Protein AF-A0A3D0H2I1-F1 (afdb_monomer_lite)

Radius of gyration: 33.51 Å; chains: 1; bounding box: 66×20×83 Å

Sequence (80 aa):
MALALPILVGSYFAYHRLVHQPTLPEGLIQANGRIERDHITVSSKFSGRIQTMSVQEGDWVKAGQTLIVLDDTQVRTRVT

Structure (mmCIF, N/CA/C/O backbone):
data_AF-A0A3D0H2I1-F1
#
_entry.id   AF-A0A3D0H2I1-F1
#
loop_
_atom_site.group_PDB
_atom_site.id
_atom_site.type_symbol
_atom_site.label_atom_id
_atom_site.label_alt_id
_atom_site.label_comp_id
_atom_site.label_asym_id
_atom_site.label_entity_id
_atom_site.label_seq_id
_atom_site.pdbx_PDB_ins_code
_atom_site.Cartn_x
_atom_site.Cartn_y
_atom_site.Cartn_z
_atom_site.occupancy
_atom_site.B_iso_or_equiv
_atom_site.auth_seq_id
_atom_site.auth_comp_id
_atom_site.auth_asym_id
_atom_site.auth_atom_id
_atom_site.pdbx_PDB_model_num
ATOM 1 N N . MET A 1 1 ? 54.623 -9.516 -43.826 1.00 61.75 1 MET A N 1
ATOM 2 C CA . MET A 1 1 ? 53.837 -8.266 -43.980 1.00 61.75 1 MET A CA 1
ATOM 3 C C . MET A 1 1 ? 52.558 -8.443 -44.809 1.00 61.75 1 MET A C 1
ATOM 5 O O . MET A 1 1 ? 51.582 -7.785 -44.487 1.00 61.75 1 MET A O 1
ATOM 9 N N . ALA A 1 2 ? 52.501 -9.351 -45.798 1.00 71.69 2 ALA A N 1
ATOM 10 C CA . ALA A 1 2 ? 51.329 -9.527 -46.677 1.00 71.69 2 ALA A CA 1
ATOM 11 C C . ALA A 1 2 ? 50.002 -9.915 -45.977 1.00 71.69 2 ALA A C 1
ATOM 13 O O . ALA A 1 2 ? 48.934 -9.570 -46.466 1.00 71.69 2 ALA A O 1
ATOM 14 N N . LEU A 1 3 ? 50.053 -10.584 -44.818 1.00 79.44 3 LEU A N 1
ATOM 15 C CA . LEU A 1 3 ? 48.859 -11.021 -44.074 1.00 79.44 3 LEU A CA 1
ATOM 16 C C . LEU A 1 3 ? 48.319 -9.985 -43.074 1.00 79.44 3 LEU A C 1
ATOM 18 O O . LEU A 1 3 ? 47.189 -10.112 -42.617 1.00 79.44 3 LEU A O 1
ATOM 22 N N . ALA A 1 4 ? 49.090 -8.949 -42.732 1.00 85.56 4 ALA A N 1
ATOM 23 C CA . ALA A 1 4 ? 48.680 -7.982 -41.709 1.00 85.56 4 ALA A CA 1
ATOM 24 C C . ALA A 1 4 ? 47.539 -7.070 -42.193 1.00 85.56 4 ALA A C 1
ATOM 26 O O . ALA A 1 4 ? 46.640 -6.730 -41.429 1.00 85.56 4 ALA A O 1
ATOM 27 N N . LEU A 1 5 ? 47.554 -6.718 -43.481 1.00 87.94 5 LEU A N 1
ATOM 28 C CA . LEU A 1 5 ? 46.567 -5.837 -44.100 1.00 87.94 5 LEU A CA 1
ATOM 29 C C . LEU A 1 5 ? 45.141 -6.432 -44.121 1.00 87.94 5 LEU A C 1
ATOM 31 O O . LEU A 1 5 ? 44.228 -5.760 -43.645 1.00 87.94 5 LEU A O 1
ATOM 35 N N . PRO A 1 6 ? 44.905 -7.676 -44.597 1.00 88.81 6 PRO A N 1
ATOM 36 C CA . PRO A 1 6 ? 43.560 -8.257 -44.602 1.00 88.81 6 PRO A CA 1
ATOM 37 C C . PRO A 1 6 ? 43.024 -8.514 -43.192 1.00 88.81 6 PRO A C 1
ATOM 39 O O . PRO A 1 6 ? 41.823 -8.388 -42.972 1.00 88.81 6 PRO A O 1
ATOM 42 N N . ILE A 1 7 ? 43.896 -8.813 -42.223 1.00 92.75 7 ILE A N 1
ATOM 43 C CA . ILE A 1 7 ? 43.495 -8.966 -40.819 1.00 92.75 7 ILE A CA 1
ATOM 44 C C . ILE A 1 7 ? 43.034 -7.625 -40.252 1.00 92.75 7 ILE A C 1
ATOM 46 O O . ILE A 1 7 ? 41.993 -7.578 -39.603 1.00 92.75 7 ILE A O 1
ATOM 50 N N . LEU A 1 8 ? 43.756 -6.536 -40.526 1.00 93.31 8 LEU A N 1
ATOM 51 C CA . LEU A 1 8 ? 43.365 -5.193 -40.090 1.00 93.31 8 LEU A CA 1
ATOM 52 C C . LEU A 1 8 ? 42.030 -4.767 -40.699 1.00 93.31 8 LEU A C 1
ATOM 54 O O . LEU A 1 8 ? 41.150 -4.309 -39.976 1.00 93.31 8 LEU A O 1
ATOM 58 N N . VAL A 1 9 ? 41.852 -4.977 -42.004 1.00 92.94 9 VAL A N 1
ATOM 59 C CA . VAL A 1 9 ? 40.603 -4.643 -42.703 1.00 92.94 9 VAL A CA 1
ATOM 60 C C . VAL A 1 9 ? 39.447 -5.508 -42.201 1.00 92.94 9 VAL A C 1
ATOM 62 O O . VAL A 1 9 ? 38.385 -4.979 -41.883 1.00 92.94 9 VAL A O 1
ATOM 65 N N . GLY A 1 10 ? 39.655 -6.819 -42.066 1.00 92.94 10 GLY A N 1
ATOM 66 C CA . GLY A 1 10 ? 38.650 -7.743 -41.544 1.00 92.94 10 GLY A CA 1
ATOM 67 C C . GLY A 1 10 ? 38.254 -7.417 -40.105 1.00 92.94 10 GLY A C 1
ATOM 68 O O . GLY A 1 10 ? 37.068 -7.367 -39.792 1.00 92.94 10 GLY A O 1
ATOM 69 N N . SER A 1 11 ? 39.235 -7.114 -39.251 1.00 89.56 11 SER A N 1
ATOM 70 C CA . SER A 1 11 ? 39.013 -6.714 -37.856 1.00 89.56 11 SER A CA 1
ATOM 71 C C . SER A 1 11 ? 38.272 -5.384 -37.763 1.00 89.56 11 SER A C 1
ATOM 73 O O . SER A 1 11 ? 37.325 -5.271 -36.992 1.00 89.56 11 SER A O 1
ATOM 75 N N . TYR A 1 12 ? 38.647 -4.396 -38.579 1.00 91.88 12 TYR A N 1
ATOM 76 C CA . TYR A 1 12 ? 37.965 -3.104 -38.639 1.00 91.88 12 TYR A CA 1
ATOM 77 C C . TYR A 1 12 ? 36.509 -3.255 -39.094 1.00 91.88 12 TYR A C 1
ATOM 79 O O . TYR A 1 12 ? 35.602 -2.700 -38.477 1.00 91.88 12 TYR A O 1
ATOM 87 N N . PHE A 1 13 ? 36.268 -4.058 -40.132 1.00 92.31 13 PHE A N 1
ATOM 88 C CA . PHE A 1 13 ? 34.926 -4.285 -40.662 1.00 92.31 13 PHE A CA 1
ATOM 89 C C . PHE A 1 13 ? 34.045 -5.071 -39.680 1.00 92.31 13 PHE A C 1
ATOM 91 O O . PHE A 1 13 ? 32.879 -4.729 -39.473 1.00 92.31 13 PHE A O 1
ATOM 98 N N . ALA A 1 14 ? 34.609 -6.092 -39.025 1.00 90.06 14 ALA A N 1
ATOM 99 C CA . ALA A 1 14 ? 33.931 -6.849 -37.978 1.00 90.06 14 ALA A CA 1
ATOM 100 C C . ALA A 1 14 ? 33.601 -5.962 -36.770 1.00 90.06 14 ALA A C 1
ATOM 102 O O . ALA A 1 14 ? 32.468 -5.982 -36.293 1.00 90.06 14 ALA A O 1
ATOM 103 N N . TYR A 1 15 ? 34.550 -5.132 -36.327 1.00 89.75 15 TYR A N 1
ATOM 104 C CA . TYR A 1 15 ? 34.341 -4.162 -35.253 1.00 89.75 15 TYR A CA 1
ATOM 105 C C . TYR A 1 15 ? 33.225 -3.176 -35.606 1.00 89.75 15 TYR A C 1
ATOM 107 O O . TYR A 1 15 ? 32.282 -3.007 -34.836 1.00 89.75 15 TYR A O 1
ATOM 115 N N . HIS A 1 16 ? 33.262 -2.593 -36.806 1.00 86.00 16 HIS A N 1
ATOM 116 C CA . HIS A 1 16 ? 32.235 -1.658 -37.255 1.00 86.00 16 HIS A CA 1
ATOM 117 C C . HIS A 1 16 ? 30.847 -2.313 -37.283 1.00 86.00 16 HIS A C 1
ATOM 119 O O . HIS A 1 16 ? 29.876 -1.713 -36.831 1.00 86.00 16 HIS A O 1
ATOM 125 N N . ARG A 1 17 ? 30.734 -3.557 -37.758 1.00 84.12 17 ARG A N 1
ATOM 126 C CA . ARG A 1 17 ? 29.447 -4.266 -37.821 1.00 84.12 17 ARG A CA 1
ATOM 127 C C . ARG A 1 17 ? 28.909 -4.665 -36.444 1.00 84.12 17 ARG A C 1
ATOM 129 O O . ARG A 1 17 ? 27.700 -4.651 -36.253 1.00 84.12 17 ARG A O 1
ATOM 136 N N . LEU A 1 18 ? 29.784 -5.047 -35.514 1.00 80.69 18 LEU A N 1
ATOM 137 C CA . LEU A 1 18 ? 29.386 -5.513 -34.180 1.00 80.69 18 LEU A CA 1
ATOM 138 C C . LEU A 1 18 ? 29.077 -4.360 -33.214 1.00 80.69 18 LEU A C 1
ATOM 140 O O . LEU A 1 18 ? 28.250 -4.527 -32.322 1.00 80.69 18 LEU A O 1
ATOM 144 N N . VAL A 1 19 ? 29.730 -3.205 -33.376 1.00 81.12 19 VAL A N 1
ATOM 145 C CA . VAL A 1 19 ? 29.596 -2.060 -32.454 1.00 81.12 19 VAL A CA 1
ATOM 146 C C . VAL A 1 19 ? 28.450 -1.122 -32.837 1.00 81.12 19 VAL A C 1
ATOM 148 O O . VAL A 1 19 ? 27.857 -0.504 -31.954 1.00 81.12 19 VAL A O 1
ATOM 151 N N . HIS A 1 20 ? 28.080 -1.041 -34.119 1.00 76.56 20 HIS A N 1
ATOM 152 C CA . HIS A 1 20 ? 26.920 -0.257 -34.552 1.00 76.56 20 HIS A CA 1
ATOM 153 C C . HIS A 1 20 ? 25.626 -1.015 -34.238 1.00 76.56 20 HIS A C 1
ATOM 155 O O . HIS A 1 20 ? 25.050 -1.690 -35.092 1.00 76.56 20 HIS A O 1
ATOM 161 N N . GLN A 1 21 ? 25.171 -0.915 -32.990 1.00 69.31 21 GLN A N 1
ATOM 162 C CA . GLN A 1 21 ? 23.809 -1.300 -32.636 1.00 69.31 21 GLN A CA 1
ATOM 163 C C . GLN A 1 21 ? 22.827 -0.390 -33.391 1.00 69.31 21 GLN A C 1
ATOM 165 O O . GLN A 1 21 ? 23.101 0.806 -33.528 1.00 69.31 21 GLN A O 1
ATOM 170 N N . PRO A 1 22 ? 21.707 -0.929 -33.903 1.00 67.88 22 PRO A N 1
ATOM 171 C CA . PRO A 1 22 ? 20.711 -0.126 -34.593 1.00 67.88 22 PRO A CA 1
ATOM 172 C C . PRO A 1 22 ? 20.227 0.985 -33.661 1.00 67.88 22 PRO A C 1
ATOM 174 O O . PRO A 1 22 ? 19.689 0.727 -32.584 1.00 67.88 22 PRO A O 1
ATOM 177 N N . THR A 1 23 ? 20.451 2.230 -34.074 1.00 72.75 23 THR A N 1
ATOM 178 C CA . THR A 1 23 ? 19.845 3.403 -33.447 1.00 72.75 23 THR A CA 1
ATOM 179 C C . THR A 1 23 ? 18.329 3.237 -33.477 1.00 72.75 23 THR A C 1
ATOM 181 O O . THR A 1 23 ? 17.794 2.693 -34.447 1.00 72.75 23 THR A O 1
ATOM 184 N N . LEU A 1 24 ? 17.628 3.682 -32.428 1.00 79.44 24 LEU A N 1
ATOM 185 C CA . LEU A 1 24 ? 16.166 3.641 -32.424 1.00 79.44 24 LEU A CA 1
ATOM 186 C C . LEU A 1 24 ? 15.619 4.310 -33.704 1.00 79.44 24 LEU A C 1
ATOM 188 O O . LEU A 1 24 ? 16.162 5.343 -34.106 1.00 79.44 24 LEU A O 1
ATOM 192 N N . PRO A 1 25 ? 14.587 3.731 -34.353 1.00 81.12 25 PRO A N 1
ATOM 193 C CA . PRO A 1 25 ? 13.913 4.357 -35.485 1.00 81.12 25 PRO A CA 1
ATOM 194 C C . PRO A 1 25 ? 13.545 5.813 -35.195 1.00 81.12 25 PRO A C 1
ATOM 196 O O . PRO A 1 25 ? 13.228 6.162 -34.054 1.00 81.12 25 PRO A O 1
ATOM 199 N N . GLU A 1 26 ? 13.564 6.657 -36.226 1.00 82.00 26 GLU A N 1
ATOM 200 C CA . GLU A 1 26 ? 13.207 8.067 -36.075 1.00 82.00 26 GLU A CA 1
ATOM 201 C C . GLU A 1 26 ? 11.826 8.218 -35.418 1.00 82.00 26 GLU A C 1
ATOM 203 O O . GLU A 1 26 ? 10.863 7.540 -35.778 1.00 82.00 26 GLU A O 1
ATOM 208 N N . GLY A 1 27 ? 11.745 9.093 -34.414 1.00 84.00 27 GLY A N 1
ATOM 209 C CA . GLY A 1 27 ? 10.531 9.319 -33.627 1.00 84.00 27 GLY A CA 1
ATOM 210 C C . GLY A 1 27 ? 10.363 8.416 -32.399 1.00 84.00 27 GLY A C 1
ATOM 211 O O . GLY A 1 27 ? 9.417 8.627 -31.641 1.00 84.00 27 GLY A O 1
ATOM 212 N N . LEU A 1 28 ? 11.266 7.458 -32.149 1.00 83.75 28 LEU A N 1
ATOM 213 C CA . LEU A 1 28 ? 11.260 6.646 -30.928 1.00 83.75 28 LEU A CA 1
ATOM 214 C C . LEU A 1 28 ? 12.299 7.134 -29.914 1.00 83.75 28 LEU A C 1
ATOM 216 O O . LEU A 1 28 ? 13.476 7.304 -30.221 1.00 83.75 28 LEU A O 1
ATOM 220 N N . ILE A 1 29 ? 11.854 7.312 -28.670 1.00 83.50 29 ILE A N 1
ATOM 221 C CA . ILE A 1 29 ? 12.700 7.662 -27.527 1.00 83.50 29 ILE A CA 1
ATOM 222 C C . ILE A 1 29 ? 12.737 6.459 -26.592 1.00 83.50 29 ILE A C 1
ATOM 224 O O . ILE A 1 29 ? 11.695 5.955 -26.173 1.00 83.50 29 ILE A O 1
ATOM 228 N N . GLN A 1 30 ? 13.937 6.009 -26.233 1.00 85.19 30 GLN A N 1
ATOM 229 C CA . GLN A 1 30 ? 14.100 5.011 -25.185 1.00 85.19 30 GLN A CA 1
ATOM 230 C C . GLN A 1 30 ? 14.047 5.703 -23.823 1.00 85.19 30 GLN A C 1
ATOM 232 O O . GLN A 1 30 ? 14.932 6.485 -23.478 1.00 85.19 30 GLN A O 1
ATOM 237 N N . ALA A 1 31 ? 13.015 5.396 -23.044 1.00 87.81 31 ALA A N 1
ATOM 238 C CA . ALA A 1 31 ? 12.869 5.865 -21.674 1.00 87.81 31 ALA A CA 1
ATOM 239 C C . ALA A 1 31 ? 12.701 4.670 -20.734 1.00 87.81 31 ALA A C 1
ATOM 241 O O . ALA A 1 31 ? 11.956 3.736 -21.024 1.00 87.81 31 ALA A O 1
ATOM 242 N N . ASN A 1 32 ? 13.384 4.720 -19.592 1.00 91.12 32 ASN A N 1
ATOM 243 C CA . ASN A 1 32 ? 13.201 3.765 -18.507 1.00 91.12 32 ASN A CA 1
ATOM 244 C C . ASN A 1 32 ? 12.391 4.447 -17.406 1.00 91.12 32 ASN A C 1
ATOM 246 O O . ASN A 1 32 ? 12.803 5.481 -16.882 1.00 91.12 32 ASN A O 1
ATOM 250 N N . GLY A 1 33 ? 11.247 3.869 -17.057 1.00 91.19 33 GLY A N 1
ATOM 251 C CA . GLY A 1 33 ? 10.453 4.285 -15.906 1.00 91.19 33 GLY A CA 1
ATOM 252 C C . GLY A 1 33 ? 10.601 3.286 -14.767 1.00 91.19 33 GLY A C 1
ATOM 253 O O . GLY A 1 33 ? 10.745 2.086 -15.006 1.00 91.19 33 GLY A O 1
ATOM 254 N N . ARG A 1 34 ? 10.531 3.768 -13.525 1.00 94.69 34 ARG A N 1
ATOM 255 C CA . ARG A 1 34 ? 10.357 2.914 -12.348 1.00 94.69 34 ARG A CA 1
ATOM 256 C C . ARG A 1 34 ? 9.060 3.293 -11.655 1.00 94.69 34 ARG A C 1
ATOM 258 O O . ARG A 1 34 ? 8.756 4.471 -11.502 1.00 94.69 34 ARG A O 1
ATOM 265 N N . ILE A 1 35 ? 8.285 2.278 -11.292 1.00 92.38 35 ILE A N 1
ATOM 266 C CA . ILE A 1 35 ? 7.060 2.463 -10.524 1.00 92.38 35 ILE A CA 1
ATOM 267 C C . ILE A 1 35 ? 7.467 2.605 -9.064 1.00 92.38 35 ILE A C 1
ATOM 269 O O . ILE A 1 35 ? 8.067 1.691 -8.502 1.00 92.38 35 ILE A O 1
ATOM 273 N N . GLU A 1 36 ? 7.115 3.738 -8.471 1.00 92.38 36 GLU A N 1
ATOM 274 C CA . GLU A 1 36 ? 7.249 3.978 -7.039 1.00 92.38 36 GLU A CA 1
ATOM 275 C C . GLU A 1 36 ? 5.881 3.842 -6.370 1.00 92.38 36 GLU A C 1
ATOM 277 O O . GLU A 1 36 ? 4.843 4.154 -6.965 1.00 92.38 36 GLU A O 1
ATOM 282 N N . ARG A 1 37 ? 5.873 3.357 -5.130 1.00 93.44 37 ARG A N 1
ATOM 283 C CA . ARG A 1 37 ? 4.676 3.288 -4.290 1.00 93.44 37 ARG A CA 1
ATOM 284 C C . ARG A 1 37 ? 5.025 3.703 -2.875 1.00 93.44 37 ARG A C 1
ATOM 286 O O . ARG A 1 37 ? 6.051 3.283 -2.345 1.00 93.44 37 ARG A O 1
ATOM 293 N N . ASP A 1 38 ? 4.116 4.443 -2.258 1.00 93.19 38 ASP A N 1
ATOM 294 C CA . ASP A 1 38 ? 4.210 4.753 -0.841 1.00 93.19 38 ASP A CA 1
ATOM 295 C C . ASP A 1 38 ? 3.813 3.522 -0.025 1.00 93.19 38 ASP A C 1
ATOM 297 O O . ASP A 1 38 ? 2.735 2.950 -0.209 1.00 93.19 38 ASP A O 1
ATOM 301 N N . HIS A 1 39 ? 4.689 3.112 0.889 1.00 92.88 39 HIS A N 1
ATOM 302 C CA . HIS A 1 39 ? 4.397 2.066 1.860 1.00 92.88 39 HIS A CA 1
ATOM 303 C C . HIS A 1 39 ? 4.145 2.720 3.214 1.00 92.88 39 HIS A C 1
ATOM 305 O O . HIS A 1 39 ? 5.027 3.359 3.787 1.00 92.88 39 HIS A O 1
ATOM 311 N N . ILE A 1 40 ? 2.928 2.553 3.724 1.00 91.88 40 ILE A N 1
ATOM 312 C CA . ILE A 1 40 ? 2.525 3.064 5.030 1.00 91.88 40 ILE A CA 1
ATOM 313 C C . ILE A 1 40 ? 2.358 1.885 5.984 1.00 91.88 40 ILE A C 1
ATOM 315 O O . ILE A 1 40 ? 1.536 1.002 5.752 1.00 91.88 40 ILE A O 1
ATOM 319 N N . THR A 1 41 ? 3.105 1.907 7.085 1.00 93.50 41 THR A N 1
ATOM 320 C CA . THR A 1 41 ? 2.927 0.963 8.190 1.00 93.50 41 THR A CA 1
ATOM 321 C C . THR A 1 41 ? 2.027 1.594 9.242 1.00 93.50 41 THR A C 1
ATOM 323 O O . THR A 1 41 ? 2.335 2.660 9.774 1.00 93.50 41 THR A O 1
ATOM 326 N N . VAL A 1 42 ? 0.919 0.928 9.564 1.00 92.12 42 VAL A N 1
ATOM 327 C CA . VAL A 1 42 ? -0.018 1.366 10.604 1.00 92.12 42 VAL A CA 1
ATOM 328 C C . VAL A 1 42 ? 0.159 0.487 11.836 1.00 92.12 42 VAL A C 1
ATOM 330 O O . VAL A 1 42 ? 0.108 -0.737 11.745 1.00 92.12 42 VAL A O 1
ATOM 333 N N . SER A 1 43 ? 0.346 1.109 12.998 1.00 92.88 43 SER A N 1
ATOM 334 C CA . SER A 1 43 ? 0.447 0.422 14.285 1.00 92.88 43 SER A CA 1
ATOM 335 C C . SER A 1 43 ? -0.376 1.134 15.356 1.00 92.88 43 SER A C 1
ATOM 337 O O . SER A 1 43 ? -0.669 2.329 15.268 1.00 92.88 43 SER A O 1
ATOM 339 N N . SER A 1 44 ? -0.781 0.382 16.379 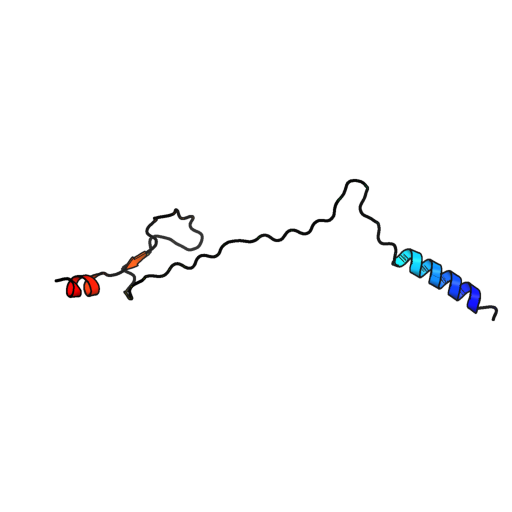1.00 92.56 44 SER A N 1
ATOM 340 C CA . SER A 1 44 ? -1.465 0.959 17.533 1.00 92.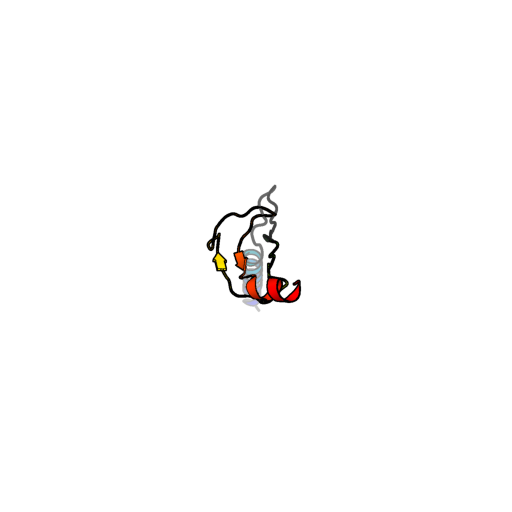56 44 SER A CA 1
ATOM 341 C C . SER A 1 44 ? -0.505 1.797 18.377 1.00 92.56 44 SER A C 1
ATOM 343 O O . SER A 1 44 ? 0.644 1.421 18.592 1.00 92.56 44 SER A O 1
ATOM 345 N N . LYS A 1 45 ? -1.017 2.901 18.928 1.00 90.62 45 LYS A N 1
ATOM 346 C CA . LYS A 1 45 ? -0.310 3.724 19.924 1.00 90.62 45 LYS A CA 1
ATOM 347 C C . LYS A 1 45 ? -0.238 3.064 21.302 1.00 90.62 45 LYS A C 1
ATOM 349 O O . LYS A 1 45 ? 0.594 3.448 22.117 1.00 90.62 45 LYS A O 1
ATOM 354 N N . PHE A 1 46 ? -1.125 2.111 21.566 1.00 87.25 46 PHE A N 1
ATOM 355 C CA . PHE A 1 46 ? -1.215 1.400 22.834 1.00 87.25 46 PHE A CA 1
ATOM 356 C C . PHE A 1 46 ? -1.010 -0.092 22.607 1.00 87.25 46 PHE A C 1
ATOM 358 O O . PHE A 1 46 ? -1.530 -0.664 21.645 1.00 87.25 46 PHE A O 1
ATOM 365 N N . SER A 1 47 ? -0.292 -0.730 23.523 1.00 87.88 47 SER A N 1
ATOM 366 C CA . SER A 1 47 ? -0.247 -2.186 23.590 1.00 87.88 47 SER A CA 1
ATOM 367 C C . SER A 1 47 ? -1.620 -2.721 23.994 1.00 87.88 47 SER A C 1
ATOM 369 O O . SER A 1 47 ? -2.270 -2.165 24.876 1.00 87.88 47 SER A O 1
ATOM 371 N N . GLY A 1 48 ? -2.055 -3.805 23.362 1.00 88.88 48 GLY A N 1
ATOM 372 C CA . GLY A 1 48 ? -3.344 -4.426 23.642 1.00 88.88 48 GLY A CA 1
ATOM 373 C C . GLY A 1 48 ? -3.516 -5.716 22.853 1.00 88.88 48 GLY A C 1
ATOM 374 O O . GLY A 1 48 ? -2.763 -5.993 21.916 1.00 88.88 48 GLY A O 1
ATOM 375 N N . ARG A 1 49 ? -4.503 -6.522 23.243 1.00 92.62 49 ARG A N 1
ATOM 376 C CA . ARG A 1 49 ? -4.883 -7.726 22.499 1.00 92.62 49 ARG A CA 1
ATOM 377 C C . ARG A 1 49 ? -5.846 -7.338 21.378 1.00 92.62 49 ARG A C 1
ATOM 379 O O . ARG A 1 49 ? -6.714 -6.498 21.585 1.00 92.62 49 ARG A O 1
ATOM 386 N N . ILE A 1 50 ? -5.712 -7.959 20.208 1.00 94.06 50 ILE A N 1
ATOM 387 C CA . ILE A 1 50 ? -6.695 -7.814 19.129 1.00 94.06 50 ILE A CA 1
ATOM 388 C C . ILE A 1 50 ? -8.006 -8.460 19.580 1.00 94.06 50 ILE A C 1
ATOM 390 O O . ILE A 1 50 ? -8.032 -9.653 19.880 1.00 94.06 50 ILE A O 1
ATOM 394 N N . GLN A 1 51 ? -9.074 -7.671 19.625 1.00 95.44 51 GLN A N 1
ATOM 395 C CA . GLN A 1 51 ? -10.431 -8.151 19.868 1.00 95.44 51 GLN A CA 1
ATOM 396 C C . GLN A 1 51 ? -11.089 -8.578 18.552 1.00 95.44 51 GLN A C 1
ATOM 398 O O . GLN A 1 51 ? -11.638 -9.673 18.471 1.00 95.44 51 GLN A O 1
ATOM 403 N N . THR A 1 52 ? -10.970 -7.742 17.513 1.00 96.00 52 THR A N 1
ATOM 404 C CA . THR A 1 52 ? -11.571 -7.990 16.194 1.00 96.00 52 THR A CA 1
ATOM 405 C C . THR A 1 52 ? -10.648 -7.514 15.076 1.00 96.00 52 THR A C 1
ATOM 407 O O . THR A 1 52 ? -10.039 -6.448 15.182 1.00 96.00 52 THR A O 1
ATOM 410 N N . MET A 1 53 ? -10.586 -8.279 13.984 1.00 95.50 53 MET A N 1
ATOM 411 C CA . MET A 1 53 ? -9.915 -7.912 12.736 1.00 95.50 53 MET A CA 1
ATOM 412 C C . MET A 1 53 ? -10.963 -7.796 11.625 1.00 95.50 53 MET A C 1
ATOM 414 O O . MET A 1 53 ? -11.638 -8.773 11.311 1.00 95.50 53 MET A O 1
ATOM 418 N N . SER A 1 54 ? -11.126 -6.594 11.074 1.00 95.75 54 SER A N 1
ATOM 419 C CA . SER A 1 54 ? -12.224 -6.255 10.154 1.00 95.75 54 SER A CA 1
ATOM 420 C C . SER A 1 54 ? -11.842 -6.348 8.674 1.00 95.75 54 SER A C 1
ATOM 422 O O . SER A 1 54 ? -12.669 -6.050 7.816 1.00 95.75 54 SER A O 1
ATOM 424 N N . VAL A 1 55 ? -10.592 -6.702 8.376 1.00 96.81 55 VAL A N 1
ATOM 425 C CA . VAL A 1 55 ? -10.018 -6.748 7.024 1.00 96.81 55 VAL A CA 1
ATOM 426 C C . VAL A 1 55 ? -9.116 -7.968 6.868 1.00 96.81 55 VAL A C 1
ATOM 428 O O . VAL A 1 55 ? -8.596 -8.494 7.856 1.00 96.81 55 VAL A O 1
ATOM 431 N N . GLN A 1 56 ? -8.914 -8.395 5.628 1.00 96.56 56 GLN A N 1
ATOM 432 C CA . GLN A 1 56 ? -7.985 -9.449 5.235 1.00 96.56 56 GLN A CA 1
ATOM 433 C C . GLN A 1 56 ? -6.915 -8.905 4.283 1.00 96.56 56 GLN A C 1
ATOM 435 O O . GLN A 1 56 ? -6.991 -7.783 3.779 1.00 96.56 56 GLN A O 1
ATOM 440 N N . GLU A 1 57 ? -5.873 -9.703 4.061 1.00 95.56 57 GLU A N 1
ATOM 441 C CA . GLU A 1 57 ? -4.829 -9.358 3.104 1.00 95.56 57 GLU A CA 1
ATOM 442 C C . GLU A 1 57 ? -5.413 -9.214 1.691 1.00 95.56 57 GLU A C 1
ATOM 444 O O . GLU A 1 57 ? -6.180 -10.057 1.231 1.00 95.56 57 GLU A O 1
ATOM 449 N N . GLY A 1 58 ? -5.037 -8.134 1.004 1.00 95.69 58 GLY A N 1
ATOM 450 C CA . GLY A 1 58 ? -5.534 -7.813 -0.335 1.00 95.69 58 GLY A CA 1
ATOM 451 C C . GLY A 1 58 ? -6.823 -6.987 -0.362 1.00 95.69 58 GLY A C 1
ATOM 452 O O . GLY A 1 58 ? -7.211 -6.535 -1.441 1.00 95.69 58 GLY A O 1
ATOM 453 N N . ASP A 1 59 ? -7.453 -6.730 0.788 1.00 97.25 59 ASP A N 1
ATOM 454 C CA . ASP A 1 59 ? -8.643 -5.882 0.848 1.00 97.25 59 ASP A CA 1
ATOM 455 C C . ASP A 1 59 ? -8.323 -4.420 0.510 1.00 97.25 59 ASP A C 1
ATOM 457 O O . ASP A 1 59 ? -7.349 -3.825 0.981 1.00 97.25 59 ASP A O 1
ATOM 461 N N . TRP A 1 60 ? -9.208 -3.801 -0.270 1.00 96.56 60 TRP A N 1
ATOM 462 C CA . TRP A 1 60 ? -9.185 -2.360 -0.493 1.00 96.56 60 TRP A CA 1
ATOM 463 C C . TRP A 1 60 ? -9.772 -1.631 0.715 1.00 96.56 60 TRP A C 1
ATOM 465 O O . TRP A 1 60 ? -10.902 -1.897 1.124 1.00 96.56 60 TRP A O 1
ATOM 475 N N . VAL A 1 61 ? -9.030 -0.661 1.248 1.00 95.62 61 VAL A N 1
ATOM 476 C CA . VAL A 1 61 ? -9.432 0.117 2.428 1.00 95.62 61 VAL A CA 1
ATOM 477 C C . VAL A 1 61 ? -9.490 1.611 2.133 1.00 95.62 61 VAL A C 1
ATOM 479 O O . VAL A 1 61 ? -8.837 2.110 1.214 1.00 95.62 61 VAL A O 1
ATOM 482 N N . LYS A 1 62 ? -10.282 2.344 2.919 1.00 95.88 62 LYS A N 1
ATOM 483 C CA . LYS A 1 62 ? -10.412 3.806 2.826 1.00 95.88 62 LYS A CA 1
ATOM 484 C C . LYS A 1 62 ? -9.788 4.499 4.034 1.00 95.88 62 LYS A C 1
ATOM 486 O O . LYS A 1 62 ? -9.709 3.936 5.123 1.00 95.88 62 LYS A O 1
ATOM 491 N N . ALA A 1 63 ? -9.391 5.757 3.858 1.00 94.94 63 ALA A N 1
ATOM 492 C CA . ALA A 1 63 ? -8.931 6.583 4.969 1.00 94.94 63 ALA A CA 1
ATOM 493 C C . ALA A 1 63 ? -10.012 6.674 6.063 1.00 94.94 63 ALA A C 1
ATOM 495 O O . ALA A 1 63 ? -11.186 6.897 5.770 1.00 94.94 63 ALA A O 1
ATOM 496 N N . GLY A 1 64 ? -9.608 6.476 7.321 1.00 94.94 64 GLY A N 1
ATOM 497 C CA . GLY A 1 64 ? -10.513 6.461 8.475 1.00 94.94 64 GLY A CA 1
ATOM 498 C C . GLY A 1 64 ? -11.251 5.137 8.710 1.00 94.94 64 GLY A C 1
ATOM 499 O O . GLY A 1 64 ? -11.946 5.013 9.714 1.00 94.94 64 GLY A O 1
ATOM 500 N N . GLN A 1 65 ? -11.094 4.136 7.838 1.00 96.25 65 GLN A N 1
ATOM 501 C CA . GLN A 1 65 ? -11.679 2.814 8.051 1.00 96.25 65 GLN A CA 1
ATOM 502 C C . GLN A 1 65 ? -11.012 2.103 9.234 1.00 96.25 65 GLN A C 1
ATOM 504 O O . GLN A 1 65 ? -9.788 1.991 9.308 1.00 96.25 65 GLN A O 1
ATOM 509 N N . THR A 1 66 ? -11.824 1.576 10.150 1.00 95.75 66 THR A N 1
ATOM 510 C CA . THR A 1 66 ? -11.342 0.738 11.250 1.00 95.75 66 THR A CA 1
ATOM 511 C C . THR A 1 66 ? -10.858 -0.606 10.713 1.00 95.75 66 THR A C 1
ATOM 513 O O . THR A 1 66 ? -11.648 -1.392 10.196 1.00 95.75 66 THR A O 1
ATOM 516 N N . LEU A 1 67 ? -9.559 -0.875 10.861 1.00 95.94 67 LEU A N 1
A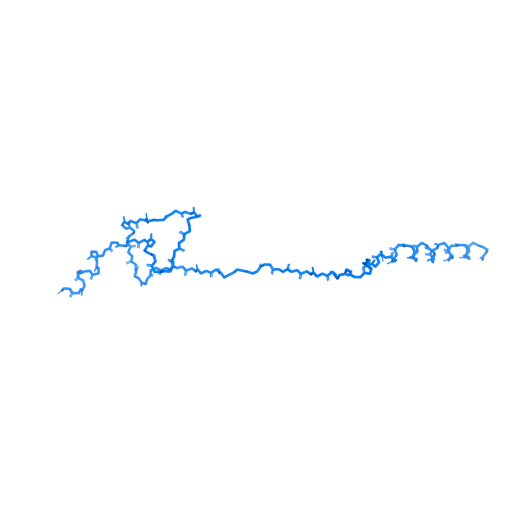TOM 517 C CA . LEU A 1 67 ? -8.945 -2.142 10.447 1.00 95.94 67 LEU A CA 1
ATOM 518 C C . LEU A 1 67 ? -9.001 -3.193 11.562 1.00 95.94 67 LEU A C 1
ATOM 520 O O . LEU A 1 67 ? -9.289 -4.362 11.317 1.00 95.94 67 LEU A O 1
ATOM 524 N N . ILE A 1 68 ? -8.716 -2.767 12.795 1.00 95.56 68 ILE A N 1
ATOM 525 C CA . ILE A 1 68 ? -8.573 -3.620 13.977 1.00 95.56 68 ILE A CA 1
ATOM 526 C C . ILE A 1 68 ? -9.211 -2.911 15.173 1.00 95.56 68 ILE A C 1
ATOM 528 O O . ILE A 1 68 ? -9.058 -1.697 15.331 1.00 95.56 68 ILE A O 1
ATOM 532 N N . VAL A 1 69 ? -9.882 -3.675 16.032 1.00 94.44 69 VAL A N 1
ATOM 533 C CA . VAL A 1 69 ? -10.331 -3.233 17.359 1.00 94.44 69 VAL A CA 1
ATOM 534 C C . VAL A 1 69 ? -9.473 -3.930 18.410 1.00 94.44 69 VAL A C 1
ATOM 536 O O . VAL A 1 69 ? -9.330 -5.154 18.382 1.00 94.44 69 VAL A O 1
ATOM 539 N N . LEU A 1 70 ? -8.880 -3.152 19.316 1.00 94.31 70 LEU A N 1
ATOM 540 C CA . LEU A 1 70 ? -8.131 -3.672 20.459 1.00 94.31 70 LEU A CA 1
ATOM 541 C C . LEU A 1 70 ? -9.032 -3.786 21.687 1.00 94.31 70 LEU A C 1
ATOM 543 O O . LEU A 1 70 ? -9.940 -2.979 21.867 1.00 94.31 70 LEU A O 1
ATOM 547 N N . ASP A 1 71 ? -8.731 -4.758 22.542 1.00 92.81 71 ASP A N 1
ATOM 548 C CA . ASP A 1 71 ? -9.322 -4.884 23.871 1.00 92.81 71 ASP A CA 1
ATOM 549 C C . ASP A 1 71 ? -8.961 -3.657 24.728 1.00 92.81 71 ASP A C 1
ATOM 551 O O . ASP A 1 71 ? -7.783 -3.338 24.922 1.00 92.81 71 ASP A O 1
ATOM 555 N N . ASP A 1 72 ? -9.986 -2.956 25.215 1.00 87.62 72 ASP A N 1
ATOM 556 C CA . ASP A 1 72 ? -9.874 -1.691 25.940 1.00 87.62 72 ASP A CA 1
ATOM 557 C C . ASP A 1 72 ? -10.008 -1.839 27.465 1.00 87.62 72 ASP A C 1
ATOM 559 O O . ASP A 1 72 ? -9.942 -0.836 28.184 1.00 87.62 72 ASP A O 1
ATOM 563 N N . THR A 1 73 ? -10.127 -3.068 27.985 1.00 85.50 73 THR A N 1
ATOM 564 C CA . THR A 1 73 ? -10.307 -3.340 29.424 1.00 85.50 73 THR A CA 1
ATOM 565 C C . THR A 1 73 ? -9.215 -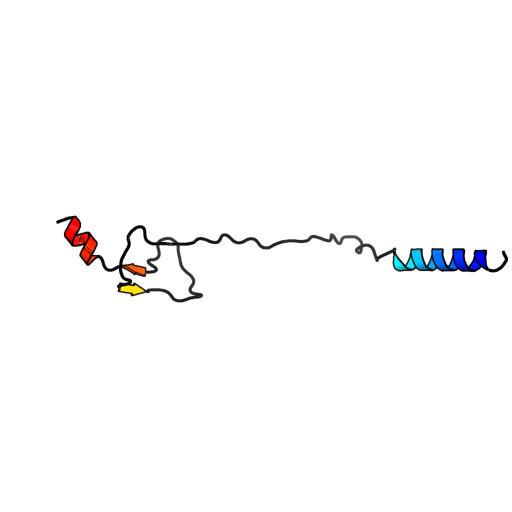2.699 30.283 1.00 85.50 73 THR A C 1
ATOM 567 O O . THR A 1 73 ? -9.515 -2.043 31.279 1.00 85.50 73 THR A O 1
ATOM 570 N N . GLN A 1 74 ? -7.946 -2.808 29.877 1.00 75.38 74 GLN A N 1
ATOM 571 C CA . GLN A 1 74 ? -6.823 -2.203 30.604 1.00 75.38 74 GLN A CA 1
ATOM 572 C C . GLN A 1 74 ? -6.834 -0.670 30.564 1.00 75.38 74 GLN A C 1
ATOM 574 O O . GLN A 1 74 ? -6.446 -0.025 31.538 1.00 75.38 74 GLN A O 1
ATOM 579 N N . VAL A 1 75 ? -7.266 -0.079 29.447 1.00 78.94 75 VAL A N 1
ATOM 580 C CA . VAL A 1 75 ? -7.316 1.381 29.291 1.00 78.94 75 VAL A CA 1
ATOM 581 C C . VAL A 1 75 ? -8.451 1.955 30.132 1.00 78.94 75 VAL A C 1
ATOM 583 O O . VAL A 1 75 ? -8.231 2.930 30.846 1.00 78.94 75 VAL A O 1
ATOM 586 N N . ARG A 1 76 ? -9.634 1.325 30.126 1.00 78.25 76 ARG A N 1
ATOM 587 C CA . ARG A 1 76 ? -10.793 1.769 30.922 1.00 78.25 76 ARG A CA 1
ATOM 588 C C . ARG A 1 76 ? -10.497 1.813 32.419 1.00 78.25 76 ARG A C 1
ATOM 590 O O . ARG A 1 76 ? -10.839 2.800 33.064 1.00 78.25 76 ARG A O 1
ATOM 597 N N . THR A 1 77 ? -9.802 0.804 32.943 1.00 79.06 77 THR A N 1
ATOM 598 C CA . THR A 1 77 ? -9.416 0.738 34.364 1.00 79.06 77 THR A CA 1
ATOM 599 C C . THR A 1 77 ? -8.471 1.865 34.783 1.00 79.06 77 THR A C 1
ATOM 601 O O . THR A 1 77 ? -8.424 2.207 35.953 1.00 79.06 77 THR A O 1
ATOM 604 N N . ARG A 1 78 ? -7.701 2.456 33.858 1.00 70.88 78 ARG A N 1
ATOM 605 C CA . ARG A 1 78 ? -6.760 3.540 34.186 1.00 70.88 78 ARG A CA 1
ATOM 606 C C . ARG A 1 78 ? -7.417 4.921 34.259 1.00 70.88 78 ARG A C 1
ATOM 608 O O . ARG A 1 78 ? -6.830 5.831 34.834 1.00 70.88 78 ARG A O 1
ATOM 615 N N . VAL A 1 79 ? -8.567 5.099 33.607 1.00 74.31 79 VAL A N 1
ATOM 616 C CA . VAL A 1 79 ? -9.260 6.398 33.505 1.00 74.31 79 VAL A CA 1
ATOM 617 C C . VAL A 1 79 ? -10.376 6.537 34.550 1.00 74.31 79 VAL A C 1
ATOM 619 O O . VAL A 1 79 ? -10.854 7.645 34.773 1.00 74.31 79 VAL A O 1
ATOM 622 N N . THR A 1 80 ? -10.780 5.434 35.187 1.00 54.09 80 THR A N 1
ATOM 623 C CA . THR A 1 80 ? -11.705 5.426 36.335 1.00 54.09 80 THR A CA 1
ATOM 624 C C . THR A 1 80 ? -10.910 5.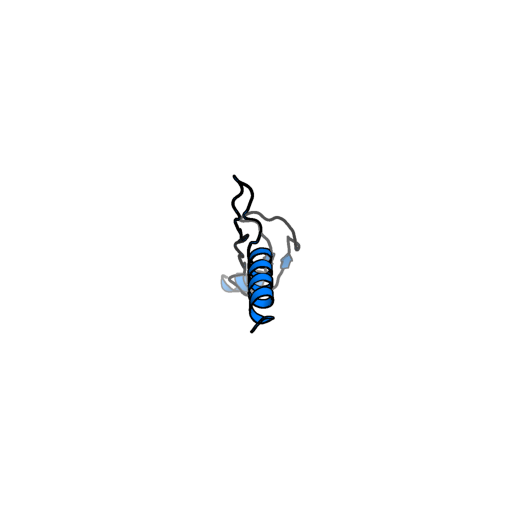388 37.630 1.00 54.09 80 THR A C 1
ATOM 626 O O . THR A 1 80 ? -11.247 6.170 38.543 1.00 54.09 80 THR A O 1
#

pLDDT: mean 87.79, std 8.85, range [54.09, 97.25]

Secondary struct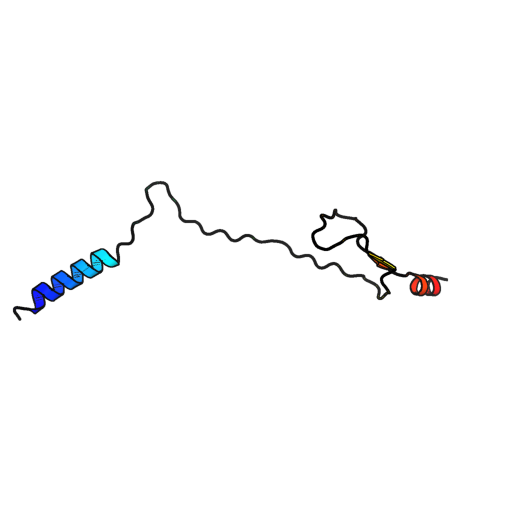ure (DSSP, 8-state):
-TTHHHHHHHHHHHHHHHH-PPPPPTT-----------------SS---EEEE---TT----TT---EEE--HHHHHHH-

Foldseek 3Di:
DVPPVVVVVVVVVVCVVVVPDPDPPPPDDDDDDDDDDDDDDDDDPDDFAWPDAPDDPPDDDDPPDDGTDGDCPVVVVVVD